Protein AF-A0A959CN72-F1 (afdb_monomer)

Solvent-accessible surface area (backbone atoms only — not comparable to full-atom values): 6484 Å² total; per-residue (Å²): 144,61,68,68,65,51,52,57,53,53,54,65,69,50,53,66,78,72,59,76,82,79,23,41,80,31,40,47,76,48,28,46,76,56,94,77,48,90,88,46,84,69,56,22,24,41,36,43,35,56,87,45,89,77,60,46,80,46,79,33,69,57,96,64,57,41,60,92,41,67,50,58,41,33,39,76,85,30,50,71,47,35,37,30,33,82,84,54,79,45,70,64,72,81,84,70,77,73,67,75,85,73,74,82,119

Foldseek 3Di:
DVVVVVVVVVVVVCVVVPDDDFQQPQKDKAFAQPPPDPPFPFFGIWIFGNLDVVTDIDGGRDPHHADPQKDFTAHRSNHTAWMDNVPDIGGDDPDDPGDPVVPPD

Radius of gyration: 21.03 Å; Cα contacts (8 Å, |Δi|>4): 152; chains: 1; bounding box: 63×26×52 Å

pLDDT: mean 80.4, std 15.25, range [42.59, 95.19]

Mean predicted aligned error: 9.53 Å

Secondary structure (DSSP, 8-state):
--HHHHHHHHHHHHGGGGPPPP-TTSEEEE----TT-TTSTT--EEEEETTSSSPEEEEE--SS---SS-EEEE-TT--EEEEE-SS-EEEPPP-PPPPGGGS--

Nearest PDB structures (foldseek):
  9c3c-assembly1_d  TM=2.866E-01  e=3.573E-01  Oryctolagus cuniculus
  8yt8-assembly1_G  TM=2.971E-01  e=7.408E-01  Mus musculus
  9c3c-assembly1_g  TM=2.711E-01  e=8.365E-01  Oryctolagus cuniculus
  2km7-assembly1_A  TM=4.505E-01  e=6.604E+00  Escherichia coli K-12
  2yh9-assembly1_B  TM=2.671E-01  e=3.384E+00  Escherichia coli K-12

Sequence (105 aa):
MKIEKNIGMLFLLILPLLACGQKHDYVWMFGYNSNVTSNYPGVEGVILNYNETPFSVDYIQTVTNIGVSNATIADTFGNLLFYTNGCQIAKKKPRRSPPELLREK

Structure (mmCIF, N/CA/C/O backbone):
data_AF-A0A959CN72-F1
#
_entry.id   AF-A0A959CN72-F1
#
loop_
_atom_site.group_PDB
_atom_site.id
_atom_site.type_symbol
_atom_site.label_atom_id
_atom_site.label_alt_id
_atom_site.label_comp_id
_atom_site.label_asym_id
_atom_site.label_entity_id
_atom_site.label_seq_id
_atom_site.pdbx_PDB_ins_code
_atom_site.Cartn_x
_atom_site.Cartn_y
_atom_site.Cartn_z
_atom_site.occupancy
_atom_site.B_iso_or_equiv
_atom_site.auth_seq_id
_atom_site.auth_comp_id
_atom_site.auth_asym_id
_atom_site.auth_atom_id
_atom_site.pdbx_PDB_model_num
ATOM 1 N N . MET A 1 1 ? -37.254 5.017 35.738 1.00 55.91 1 MET A N 1
ATOM 2 C CA . MET A 1 1 ? -36.917 5.149 34.301 1.00 55.91 1 MET A CA 1
ATOM 3 C C . MET A 1 1 ? -35.606 5.936 34.102 1.00 55.91 1 MET A C 1
ATOM 5 O O . MET A 1 1 ? -35.615 7.044 33.585 1.00 55.91 1 MET A O 1
ATOM 9 N N . LYS A 1 2 ? -34.468 5.411 34.582 1.00 58.94 2 LYS A N 1
ATOM 10 C CA . LYS A 1 2 ? -33.140 6.076 34.500 1.00 58.94 2 LYS A CA 1
ATOM 11 C C . LYS A 1 2 ? -32.015 5.066 34.218 1.00 58.94 2 LYS A C 1
ATOM 13 O O . LYS A 1 2 ? -31.090 5.373 33.487 1.00 58.94 2 LYS A O 1
ATOM 18 N N . ILE A 1 3 ? -32.175 3.832 34.708 1.00 62.03 3 ILE A N 1
ATOM 19 C CA . ILE A 1 3 ? -31.264 2.698 34.487 1.00 62.03 3 ILE A CA 1
ATOM 20 C C . ILE A 1 3 ? -31.276 2.226 33.022 1.00 62.03 3 ILE A C 1
ATOM 22 O O . ILE A 1 3 ? -30.216 2.035 32.440 1.00 62.03 3 ILE A O 1
ATOM 26 N N . GLU A 1 4 ? -32.443 2.137 32.377 1.00 61.66 4 GLU A N 1
ATOM 27 C CA . GLU A 1 4 ? -32.534 1.676 30.976 1.00 61.66 4 GLU A CA 1
ATOM 28 C C . GLU A 1 4 ? -31.855 2.622 29.979 1.00 61.66 4 GLU A C 1
ATOM 30 O O . GLU A 1 4 ? -31.236 2.189 29.009 1.00 61.66 4 GLU A O 1
ATOM 35 N N . LYS A 1 5 ? -31.880 3.927 30.271 1.00 61.41 5 LYS A N 1
ATOM 36 C CA . LYS A 1 5 ? -31.206 4.952 29.466 1.00 61.41 5 LYS A CA 1
ATOM 37 C C . LYS A 1 5 ? -29.676 4.840 29.554 1.00 61.41 5 LYS A C 1
ATOM 39 O O . LYS A 1 5 ? -28.982 5.156 28.592 1.00 61.41 5 LYS A O 1
ATOM 44 N N . ASN A 1 6 ? -29.161 4.346 30.683 1.00 71.06 6 ASN A N 1
ATOM 45 C CA . ASN A 1 6 ? -27.730 4.135 30.903 1.00 71.06 6 ASN A CA 1
ATOM 46 C C . ASN A 1 6 ? -27.222 2.855 30.215 1.00 71.06 6 ASN A C 1
ATOM 48 O O . ASN A 1 6 ? -26.092 2.836 29.736 1.00 71.06 6 ASN A O 1
ATOM 52 N N . ILE A 1 7 ? -28.059 1.815 30.104 1.00 83.88 7 ILE A N 1
ATOM 53 C CA . ILE A 1 7 ? -27.718 0.572 29.387 1.00 83.88 7 ILE A CA 1
ATOM 54 C C . ILE A 1 7 ? -27.537 0.840 27.887 1.00 83.88 7 ILE A C 1
ATOM 56 O O . ILE A 1 7 ? -26.551 0.398 27.299 1.00 83.88 7 ILE A O 1
ATOM 60 N N . GLY A 1 8 ? -28.434 1.622 27.275 1.00 86.56 8 GLY A N 1
ATOM 61 C CA . GLY A 1 8 ? -28.298 2.005 25.864 1.00 86.56 8 GLY A CA 1
ATOM 62 C C . GLY A 1 8 ? -27.012 2.791 25.575 1.00 86.56 8 GLY A C 1
ATOM 63 O O . GLY A 1 8 ? -26.368 2.576 24.551 1.00 86.56 8 GLY A O 1
ATOM 64 N N . MET A 1 9 ? -26.591 3.651 26.508 1.00 85.31 9 MET A N 1
ATOM 65 C CA . MET A 1 9 ? -25.340 4.409 26.393 1.00 85.31 9 MET A CA 1
ATOM 66 C C . MET A 1 9 ? -24.103 3.499 26.469 1.00 85.31 9 MET A C 1
ATOM 68 O O . MET A 1 9 ? -23.159 3.687 25.708 1.00 85.31 9 MET A O 1
ATOM 72 N N . LEU A 1 10 ? -24.124 2.478 27.333 1.00 87.00 10 LEU A N 1
ATOM 73 C CA . LEU A 1 10 ? -23.047 1.490 27.424 1.00 87.00 10 LEU A CA 1
ATOM 74 C C . LEU A 1 10 ? -22.934 0.642 26.145 1.00 87.00 10 LEU A C 1
ATOM 76 O O . LEU A 1 10 ? -21.828 0.378 25.685 1.00 87.00 10 LEU A O 1
ATOM 80 N N . PHE A 1 11 ? -24.061 0.271 25.531 1.00 87.62 11 PHE A N 1
ATOM 81 C CA . PHE A 1 11 ? -24.075 -0.465 24.262 1.00 87.62 11 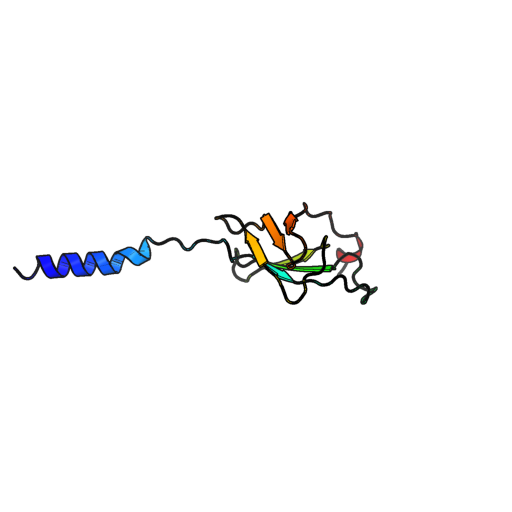PHE A CA 1
ATOM 82 C C . PHE A 1 11 ? -23.420 0.332 23.119 1.00 87.62 11 PHE A C 1
ATOM 84 O O . PHE A 1 11 ? -22.605 -0.204 22.369 1.00 87.62 11 PHE A O 1
ATOM 91 N N . LEU A 1 12 ? -23.701 1.638 23.044 1.00 89.50 12 LEU A N 1
ATOM 92 C CA . LEU A 1 12 ? -23.072 2.571 22.098 1.00 89.50 12 LEU A CA 1
ATOM 93 C C . LEU A 1 12 ? -21.544 2.656 22.246 1.00 89.50 12 LEU A C 1
ATOM 95 O O . LEU A 1 12 ? -20.850 2.820 21.247 1.00 89.50 12 LEU A O 1
ATOM 99 N N . LEU A 1 13 ? -21.014 2.504 23.462 1.00 90.62 13 LEU A N 1
ATOM 100 C CA . LEU A 1 13 ? -19.570 2.542 23.725 1.00 90.62 13 LEU A CA 1
ATOM 101 C C . LEU A 1 13 ? -18.839 1.245 23.342 1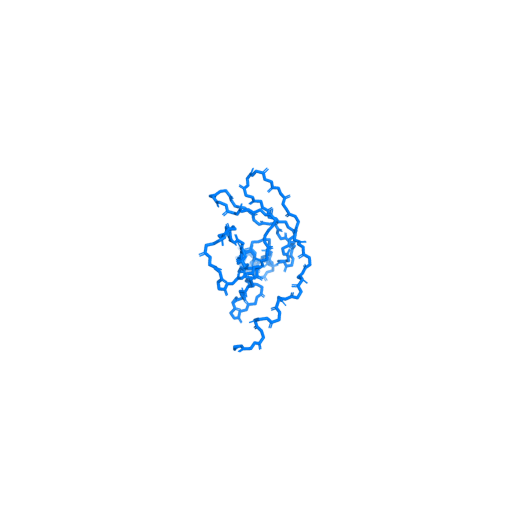.00 90.62 13 LEU A C 1
ATOM 103 O O . LEU A 1 13 ? -17.628 1.273 23.140 1.00 90.62 13 LEU A O 1
ATOM 107 N N . ILE A 1 14 ? -19.550 0.118 23.230 1.00 92.19 14 ILE A N 1
ATOM 108 C CA . ILE A 1 14 ? -18.961 -1.195 22.910 1.00 92.19 14 ILE A CA 1
ATOM 109 C C . ILE A 1 14 ? -18.911 -1.439 21.391 1.00 92.19 14 ILE A C 1
ATOM 111 O O . ILE A 1 14 ? -18.035 -2.155 20.912 1.00 92.19 14 ILE A O 1
ATOM 115 N N . LEU A 1 15 ? -19.795 -0.803 20.616 1.00 89.06 15 LEU A N 1
ATOM 116 C CA . LEU A 1 15 ? -19.863 -0.905 19.149 1.00 89.06 15 LEU A CA 1
ATOM 117 C C . LEU A 1 15 ? -18.513 -0.741 18.409 1.00 89.06 15 LEU A C 1
ATOM 119 O O . LEU A 1 15 ? -18.243 -1.550 17.520 1.00 89.06 15 LEU A O 1
ATOM 123 N N . PRO A 1 16 ? -17.630 0.219 18.755 1.00 88.25 16 PRO A N 1
ATOM 124 C CA . PRO A 1 16 ? -16.342 0.383 18.076 1.00 88.25 16 PRO A CA 1
ATOM 125 C C . PRO A 1 16 ? -15.386 -0.799 18.272 1.00 88.25 16 PRO A C 1
ATOM 127 O O . PRO A 1 16 ? -14.544 -1.044 17.417 1.00 88.25 16 PRO A O 1
ATOM 130 N N . LEU A 1 17 ? -15.519 -1.551 19.371 1.00 86.50 17 LEU A N 1
ATOM 131 C CA . LEU A 1 17 ? -14.663 -2.709 19.662 1.00 86.50 17 LEU A CA 1
ATOM 132 C C . LEU A 1 17 ? -14.953 -3.896 18.734 1.00 86.50 17 LEU A C 1
ATOM 134 O O . LEU A 1 17 ? -14.119 -4.785 18.593 1.00 86.50 17 LEU A O 1
ATOM 138 N N . LEU A 1 18 ? -16.131 -3.907 18.105 1.00 86.31 18 LEU A N 1
ATOM 139 C CA . LEU A 1 18 ? -16.541 -4.914 17.126 1.00 86.31 18 LEU A CA 1
ATOM 140 C C . LEU A 1 18 ? -16.207 -4.499 15.687 1.00 86.31 18 LEU A C 1
ATOM 142 O O . LEU A 1 18 ? -16.387 -5.292 14.763 1.00 86.31 18 LEU A O 1
ATOM 146 N N . ALA A 1 19 ? -15.737 -3.268 15.474 1.00 83.94 19 ALA A N 1
ATOM 147 C CA . ALA A 1 19 ? -15.351 -2.804 14.155 1.00 83.94 19 ALA A CA 1
ATOM 148 C C . ALA A 1 19 ? -13.969 -3.364 13.786 1.00 83.94 19 ALA A C 1
ATOM 150 O O . ALA A 1 19 ? -12.958 -3.027 14.399 1.00 83.94 19 ALA A O 1
ATOM 151 N N . CYS A 1 20 ? -13.908 -4.191 12.743 1.00 80.50 20 CYS A N 1
ATOM 152 C CA . CYS A 1 20 ? -12.647 -4.521 12.088 1.00 80.50 20 CYS A CA 1
ATOM 153 C C . CYS A 1 20 ? -12.363 -3.492 10.990 1.00 80.50 20 CYS A C 1
ATOM 155 O O . CYS A 1 20 ? -13.170 -3.306 10.080 1.00 80.50 20 CYS A O 1
ATOM 157 N N . GLY A 1 21 ? -11.206 -2.831 11.065 1.00 81.12 21 GLY A N 1
ATOM 158 C CA . GLY A 1 21 ? -10.734 -1.957 9.994 1.00 81.12 21 GLY A CA 1
ATOM 159 C C . GLY A 1 21 ? -10.427 -2.752 8.723 1.00 81.12 21 GLY A C 1
ATOM 160 O O . GLY A 1 21 ? -9.848 -3.838 8.784 1.00 81.12 21 GLY A O 1
ATOM 161 N N . GLN A 1 22 ? -10.808 -2.212 7.566 1.00 87.94 22 GLN A N 1
ATOM 162 C CA . GLN A 1 22 ? -10.481 -2.809 6.274 1.00 87.94 22 GLN A CA 1
ATOM 163 C C . GLN A 1 22 ? -8.996 -2.617 5.933 1.00 87.94 22 GLN A C 1
ATOM 165 O O . GLN A 1 22 ? -8.433 -1.560 6.214 1.00 87.94 22 GLN A O 1
ATOM 170 N N . LYS A 1 23 ? -8.368 -3.608 5.287 1.00 94.06 23 LYS A N 1
ATOM 171 C CA . LYS A 1 23 ? -6.930 -3.564 4.971 1.00 94.06 23 LYS A CA 1
ATOM 172 C C . LYS A 1 23 ? -6.571 -3.107 3.549 1.00 94.06 23 LYS A C 1
ATOM 174 O O . LYS A 1 23 ? -5.427 -3.245 3.132 1.00 94.06 23 LYS A O 1
ATOM 179 N N . HIS A 1 24 ? -7.516 -2.530 2.810 1.00 94.31 24 HIS A N 1
ATOM 180 C CA . HIS A 1 24 ? -7.314 -2.136 1.408 1.00 94.31 24 HIS A CA 1
ATOM 181 C C . HIS A 1 24 ? -6.158 -1.132 1.198 1.00 94.31 24 HIS A C 1
ATOM 183 O O . HIS A 1 24 ? -5.527 -1.158 0.145 1.00 94.31 24 HIS A O 1
ATOM 189 N N . ASP A 1 25 ? -5.821 -0.337 2.222 1.00 91.50 25 ASP A N 1
ATOM 190 C CA . ASP A 1 25 ? -4.758 0.681 2.174 1.00 91.50 25 ASP A CA 1
ATOM 191 C C . ASP A 1 25 ? -3.461 0.256 2.891 1.00 91.50 25 ASP A C 1
ATOM 193 O O . ASP A 1 25 ? -2.588 1.082 3.155 1.00 91.50 25 ASP A O 1
ATOM 197 N N . TYR A 1 26 ? -3.300 -1.031 3.223 1.00 95.19 26 TYR A N 1
ATOM 198 C CA . TYR A 1 26 ? -2.125 -1.536 3.957 1.00 95.19 26 TYR A CA 1
ATOM 199 C C . TYR A 1 26 ? -0.866 -1.692 3.099 1.00 95.19 26 TYR A C 1
ATOM 201 O O . TYR A 1 26 ? 0.192 -2.043 3.623 1.00 95.19 26 TYR A O 1
ATOM 209 N N . VAL A 1 27 ? -0.955 -1.468 1.787 1.00 94.81 27 VAL A N 1
ATOM 210 C CA . VAL A 1 27 ? 0.183 -1.631 0.880 1.00 94.81 27 VAL A CA 1
ATOM 211 C C . VAL A 1 27 ? 0.349 -0.407 0.010 1.00 94.81 27 VAL A C 1
ATOM 213 O O . VAL A 1 27 ? -0.555 -0.037 -0.736 1.00 94.81 27 VAL A O 1
ATOM 216 N N . TRP A 1 28 ? 1.512 0.221 0.114 1.00 93.06 28 TRP A N 1
ATOM 217 C CA . TRP A 1 28 ? 1.840 1.445 -0.602 1.00 93.06 28 TRP A CA 1
ATOM 218 C C . TRP A 1 28 ? 2.981 1.150 -1.558 1.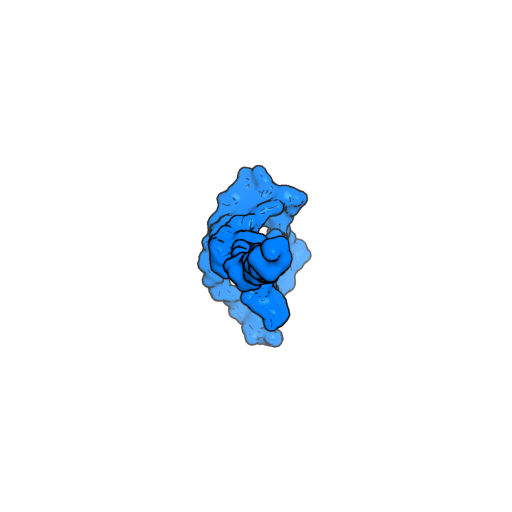00 93.06 28 TRP A C 1
ATOM 220 O O . TRP A 1 28 ? 3.970 0.529 -1.178 1.00 93.06 28 TRP A O 1
ATOM 230 N N . MET A 1 29 ? 2.836 1.567 -2.810 1.00 89.75 29 MET A N 1
ATOM 231 C CA . MET A 1 29 ? 3.814 1.288 -3.851 1.00 89.75 29 MET A CA 1
ATOM 232 C C . MET A 1 29 ? 4.371 2.587 -4.400 1.00 89.75 29 MET A C 1
ATOM 234 O O . MET A 1 29 ? 3.625 3.503 -4.728 1.00 89.75 29 MET A O 1
ATOM 238 N N . PHE A 1 30 ? 5.684 2.633 -4.552 1.00 87.69 30 PHE A N 1
ATOM 239 C CA . PHE A 1 30 ? 6.409 3.720 -5.189 1.00 87.69 30 PHE A CA 1
ATOM 240 C C . PHE A 1 30 ? 7.398 3.127 -6.174 1.00 87.69 30 PHE A C 1
ATOM 242 O O . PHE A 1 30 ? 7.765 1.958 -6.069 1.00 87.69 30 PHE A O 1
ATOM 249 N N . GLY A 1 31 ? 7.860 3.920 -7.126 1.00 83.50 31 GLY A N 1
ATOM 250 C CA . GLY A 1 31 ? 8.893 3.447 -8.030 1.00 83.50 31 GLY A CA 1
ATOM 251 C C . GLY A 1 31 ? 8.829 4.115 -9.374 1.00 83.50 31 GLY A C 1
ATOM 252 O O . GLY A 1 31 ? 7.780 4.196 -9.997 1.00 83.50 31 GLY A O 1
ATOM 253 N N . TYR A 1 32 ? 9.977 4.547 -9.843 1.00 77.06 32 TYR A N 1
ATOM 254 C CA . TYR A 1 32 ? 10.173 4.972 -11.208 1.00 77.06 32 TYR A CA 1
ATOM 255 C C . TYR A 1 32 ? 11.254 4.052 -11.757 1.00 77.06 32 TYR A C 1
ATOM 257 O O . TYR A 1 32 ? 12.206 3.775 -11.027 1.00 77.06 32 TYR A O 1
ATOM 265 N N . ASN A 1 33 ? 11.130 3.578 -13.001 1.00 67.69 33 ASN A N 1
ATOM 266 C CA . ASN A 1 33 ? 12.224 2.905 -13.693 1.00 67.69 33 ASN A CA 1
ATOM 267 C C . ASN A 1 33 ? 13.345 3.922 -13.893 1.00 67.69 33 ASN A C 1
ATOM 269 O O . ASN A 1 33 ? 13.483 4.597 -14.916 1.00 67.69 33 ASN A O 1
ATOM 273 N N . SER A 1 34 ? 14.110 4.090 -12.830 1.00 55.31 34 SER A N 1
ATOM 274 C CA . SER A 1 34 ? 15.330 4.825 -12.828 1.00 55.31 34 SER A CA 1
ATOM 275 C C . SER A 1 34 ? 16.354 3.843 -13.359 1.00 55.31 34 SER A C 1
ATOM 277 O O . SER A 1 34 ? 16.994 3.121 -12.598 1.00 55.31 34 SER A O 1
ATOM 279 N N . ASN A 1 35 ? 16.575 3.876 -14.668 1.00 55.53 35 ASN A N 1
ATOM 280 C CA . ASN A 1 35 ? 17.764 3.324 -15.326 1.00 55.53 35 ASN A CA 1
ATOM 281 C C . ASN A 1 35 ? 19.075 4.000 -14.819 1.00 55.53 35 ASN A C 1
ATOM 283 O O . ASN A 1 35 ? 20.078 4.063 -15.519 1.00 55.53 35 ASN A O 1
ATOM 287 N N . VAL A 1 36 ? 19.029 4.610 -13.629 1.00 50.56 36 VAL A N 1
ATOM 288 C CA . VAL A 1 36 ? 19.877 5.681 -13.101 1.00 50.56 36 VAL A CA 1
ATOM 289 C C . VAL A 1 36 ? 20.854 5.136 -12.056 1.00 50.56 36 VAL A C 1
ATOM 291 O O . VAL A 1 36 ? 21.841 5.789 -11.742 1.00 50.56 36 VAL A O 1
ATOM 294 N N . THR A 1 37 ? 20.658 3.913 -11.560 1.00 50.09 37 THR A N 1
ATOM 295 C CA . THR A 1 37 ? 21.594 3.272 -10.632 1.00 50.09 37 THR A CA 1
ATOM 296 C C . THR A 1 37 ? 21.934 1.871 -11.115 1.00 50.09 37 THR A C 1
ATOM 298 O O . THR A 1 37 ? 21.298 0.884 -10.754 1.00 50.09 37 THR A O 1
ATOM 301 N N . SER A 1 38 ? 23.024 1.779 -11.879 1.00 55.72 38 SER A N 1
ATOM 302 C CA . SER A 1 38 ? 23.706 0.539 -12.287 1.00 55.72 38 SER A CA 1
ATOM 303 C C . SER A 1 38 ? 24.013 -0.433 -11.135 1.00 55.72 38 SER A C 1
ATOM 305 O O . SER A 1 38 ? 24.371 -1.580 -11.375 1.00 55.72 38 SER A O 1
ATOM 307 N N . ASN A 1 39 ? 23.873 0.014 -9.886 1.00 60.75 39 ASN A N 1
ATOM 308 C CA . ASN A 1 39 ? 24.169 -0.753 -8.682 1.00 60.75 39 ASN A CA 1
ATOM 309 C C . ASN A 1 39 ? 23.014 -1.666 -8.226 1.00 60.75 39 ASN A C 1
ATOM 311 O O . ASN A 1 39 ? 23.255 -2.536 -7.394 1.00 60.75 39 ASN A O 1
ATOM 315 N N . TYR A 1 40 ? 21.788 -1.492 -8.746 1.00 62.19 40 TYR A N 1
ATOM 316 C CA . TYR A 1 40 ? 20.617 -2.295 -8.350 1.00 62.19 40 TYR A CA 1
ATOM 317 C C . TYR A 1 40 ? 19.736 -2.691 -9.550 1.00 62.19 40 TYR A C 1
ATOM 319 O O . TYR A 1 40 ? 18.569 -2.296 -9.631 1.00 62.19 40 TYR A O 1
ATOM 327 N N . PRO A 1 41 ? 20.275 -3.470 -10.507 1.00 65.69 41 PRO A N 1
ATOM 328 C CA . PRO A 1 41 ? 19.506 -3.935 -11.655 1.00 65.69 41 PRO A CA 1
ATOM 329 C C . PRO A 1 41 ? 18.282 -4.742 -11.199 1.00 65.69 41 PRO A C 1
ATOM 331 O O . PRO A 1 41 ? 18.392 -5.704 -10.439 1.00 65.69 41 PRO A O 1
ATOM 334 N N . GLY A 1 42 ? 17.101 -4.348 -11.678 1.00 67.94 42 GLY A N 1
ATOM 335 C CA . GLY A 1 42 ? 15.832 -4.982 -11.323 1.00 67.94 42 GLY A CA 1
ATOM 336 C C . GLY A 1 42 ? 15.174 -4.473 -10.038 1.00 67.94 42 GLY A C 1
ATOM 337 O O . GLY A 1 42 ? 14.207 -5.080 -9.583 1.00 67.94 42 GLY A O 1
ATOM 338 N N . VAL A 1 43 ? 15.645 -3.362 -9.473 1.00 72.44 43 VAL A N 1
ATOM 339 C CA . VAL A 1 43 ? 14.929 -2.626 -8.425 1.00 72.44 43 VAL A CA 1
ATOM 340 C C . VAL A 1 43 ? 14.366 -1.343 -9.031 1.00 72.44 43 VAL A C 1
ATOM 342 O O . VAL A 1 43 ? 15.069 -0.351 -9.180 1.00 72.44 43 VAL A O 1
ATOM 345 N N . GLU A 1 44 ? 13.091 -1.379 -9.408 1.00 80.69 44 GLU A N 1
ATOM 346 C CA . GLU A 1 44 ? 12.396 -0.266 -10.080 1.00 80.69 44 GLU A CA 1
ATOM 347 C C . GLU A 1 44 ? 11.285 0.325 -9.204 1.00 80.69 44 GLU A C 1
ATOM 349 O O . GLU A 1 44 ? 10.728 1.381 -9.506 1.00 80.69 44 GLU A O 1
ATOM 354 N N . GLY A 1 45 ? 10.944 -0.358 -8.111 1.00 82.75 45 GLY A N 1
ATOM 355 C CA . GLY A 1 45 ? 9.965 0.099 -7.147 1.00 82.75 45 GLY A CA 1
ATOM 356 C C . GLY A 1 45 ? 10.144 -0.501 -5.765 1.00 82.75 45 GLY A C 1
ATOM 357 O O . GLY A 1 45 ? 10.857 -1.485 -5.560 1.00 82.75 45 GLY A O 1
ATOM 358 N N . VAL A 1 46 ? 9.464 0.136 -4.824 1.00 87.50 46 VAL A N 1
ATOM 359 C CA . VAL A 1 46 ? 9.384 -0.206 -3.411 1.00 87.50 46 VAL A CA 1
ATOM 360 C C . VAL A 1 46 ? 7.923 -0.427 -3.057 1.00 87.50 46 VAL A C 1
ATOM 362 O O . VAL A 1 46 ? 7.057 0.373 -3.413 1.00 87.50 46 VAL A O 1
ATOM 365 N N . ILE A 1 47 ? 7.664 -1.503 -2.327 1.00 91.00 47 ILE A N 1
ATOM 366 C CA . ILE A 1 47 ? 6.410 -1.754 -1.637 1.00 91.00 47 ILE A CA 1
ATOM 367 C C . ILE A 1 47 ? 6.651 -1.570 -0.140 1.00 91.00 47 ILE A C 1
ATOM 369 O O . ILE A 1 47 ? 7.521 -2.222 0.431 1.00 91.00 47 ILE A O 1
ATOM 373 N N . LEU A 1 48 ? 5.854 -0.712 0.489 1.00 93.75 48 LEU A N 1
ATOM 374 C CA . LEU A 1 48 ? 5.713 -0.635 1.939 1.00 93.75 48 LEU A CA 1
ATOM 375 C C . LEU A 1 48 ? 4.484 -1.452 2.332 1.00 93.75 48 LEU A C 1
ATOM 377 O O . LEU A 1 48 ? 3.392 -1.206 1.814 1.00 93.75 48 LEU A O 1
ATOM 381 N N . ASN A 1 49 ? 4.657 -2.427 3.217 1.00 94.69 49 ASN A N 1
ATOM 382 C CA . ASN A 1 49 ? 3.596 -3.331 3.642 1.00 94.69 49 ASN A CA 1
ATOM 383 C C . ASN A 1 49 ? 3.369 -3.220 5.153 1.00 94.69 49 ASN A C 1
ATOM 385 O O . ASN A 1 49 ? 4.187 -3.649 5.964 1.00 94.69 49 ASN A O 1
ATOM 389 N N . TYR A 1 50 ? 2.216 -2.668 5.517 1.00 95.12 50 TYR A N 1
ATOM 390 C CA . TYR A 1 50 ? 1.805 -2.402 6.894 1.00 95.12 50 TYR A CA 1
ATOM 391 C C . TYR A 1 50 ? 1.075 -3.585 7.547 1.00 95.12 50 TYR A C 1
ATOM 393 O O . TYR A 1 50 ? 0.495 -3.431 8.620 1.00 95.12 50 TYR A O 1
ATOM 401 N N . ASN A 1 51 ? 1.034 -4.764 6.909 1.00 93.88 51 ASN A N 1
ATOM 402 C CA . ASN A 1 51 ? 0.383 -5.945 7.497 1.00 93.88 51 ASN A CA 1
ATOM 403 C C . ASN A 1 51 ? 1.100 -6.485 8.736 1.00 93.88 51 ASN A C 1
ATOM 405 O O . ASN A 1 51 ? 0.501 -7.249 9.492 1.00 93.88 51 ASN A O 1
ATOM 409 N N . GLU A 1 52 ? 2.350 -6.082 8.932 1.00 91.94 52 GLU A N 1
ATOM 410 C CA . GLU A 1 52 ? 3.211 -6.477 10.036 1.00 91.94 52 GLU A CA 1
ATOM 411 C C . GLU A 1 52 ? 3.709 -5.225 10.770 1.00 91.94 52 GLU A C 1
ATOM 413 O O . GLU A 1 52 ? 3.726 -4.123 10.212 1.00 91.94 52 GLU A O 1
ATOM 418 N N . THR A 1 53 ? 4.110 -5.400 12.029 1.00 92.19 53 THR A N 1
ATOM 419 C CA . THR A 1 53 ? 4.702 -4.342 12.855 1.00 92.19 53 THR A CA 1
ATOM 420 C C . THR A 1 53 ? 6.070 -4.820 13.354 1.00 92.19 53 THR A C 1
ATOM 422 O O . THR A 1 53 ? 6.108 -5.804 14.096 1.00 92.19 53 THR A O 1
ATOM 425 N N . PRO A 1 54 ? 7.185 -4.144 13.017 1.00 93.62 54 PRO A N 1
ATOM 426 C CA . PRO A 1 54 ? 7.278 -2.989 12.117 1.00 93.62 54 PRO A CA 1
ATOM 427 C C . PRO A 1 54 ? 6.873 -3.344 10.677 1.00 93.62 54 PRO A C 1
ATOM 429 O O . PRO A 1 54 ? 6.905 -4.510 10.294 1.00 93.62 54 PRO A O 1
ATOM 432 N N . PHE A 1 55 ? 6.485 -2.335 9.890 1.00 95.00 55 PHE A N 1
ATOM 433 C CA . PHE A 1 55 ? 6.115 -2.547 8.489 1.00 95.00 55 PHE A CA 1
ATOM 434 C C . PHE A 1 55 ? 7.301 -3.109 7.695 1.00 95.00 55 PHE A C 1
ATOM 436 O O . PHE A 1 55 ? 8.460 -2.792 7.980 1.00 95.00 55 PHE A O 1
ATOM 443 N N . SER A 1 56 ? 7.014 -3.921 6.681 1.00 94.75 56 SER A N 1
ATOM 444 C CA . SER A 1 56 ? 8.037 -4.502 5.813 1.00 94.75 56 SER A CA 1
ATOM 445 C C . SER A 1 56 ? 8.235 -3.683 4.536 1.00 94.75 56 SER A C 1
ATOM 447 O O . SER A 1 56 ? 7.345 -2.956 4.083 1.00 94.75 56 SER A O 1
ATOM 449 N N . VAL A 1 57 ? 9.441 -3.778 3.970 1.00 91.19 57 VAL A N 1
ATOM 450 C CA . VAL A 1 57 ? 9.843 -3.093 2.737 1.00 91.19 57 VAL A CA 1
ATOM 451 C C . VAL A 1 57 ? 10.302 -4.134 1.726 1.00 91.19 57 VAL A C 1
ATOM 453 O O . VAL A 1 57 ? 11.252 -4.872 1.977 1.00 91.19 57 VAL A O 1
ATOM 456 N N . ASP A 1 58 ? 9.647 -4.171 0.571 1.00 87.31 58 ASP A N 1
ATOM 457 C CA . ASP A 1 58 ? 9.986 -5.065 -0.533 1.00 87.31 58 ASP A CA 1
ATOM 458 C C . ASP A 1 58 ? 10.432 -4.272 -1.763 1.00 87.31 58 ASP A C 1
ATOM 460 O O . ASP A 1 58 ? 9.797 -3.298 -2.162 1.00 87.31 58 ASP A O 1
ATO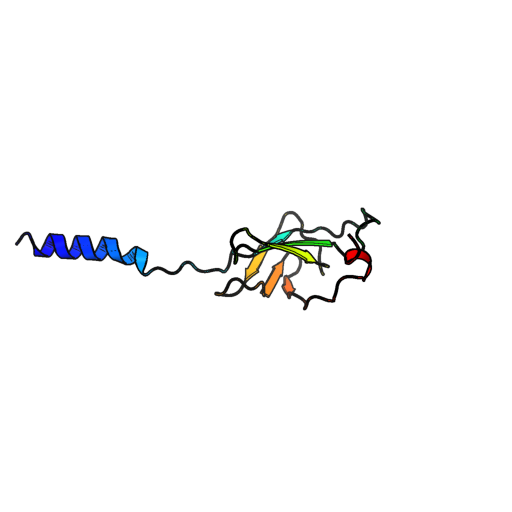M 464 N N . TYR A 1 59 ? 11.492 -4.741 -2.418 1.00 84.31 59 TYR A N 1
ATOM 465 C CA . TYR A 1 59 ? 11.961 -4.210 -3.697 1.00 84.31 59 TYR A CA 1
ATOM 466 C C . TYR A 1 59 ? 11.433 -5.053 -4.855 1.00 84.31 59 TYR A C 1
ATOM 468 O O . TYR A 1 59 ? 11.502 -6.288 -4.817 1.00 84.31 59 TYR A O 1
ATOM 476 N N . ILE A 1 60 ? 10.914 -4.391 -5.889 1.00 80.81 60 ILE A N 1
ATOM 477 C CA . ILE A 1 60 ? 10.271 -5.048 -7.029 1.00 80.81 60 ILE A CA 1
ATOM 478 C C . ILE A 1 60 ? 10.703 -4.452 -8.370 1.00 80.81 60 ILE A C 1
ATOM 480 O O . ILE A 1 60 ? 11.061 -3.279 -8.471 1.00 80.81 60 ILE A O 1
ATOM 484 N N . GLN A 1 61 ? 10.591 -5.270 -9.416 1.00 80.56 61 GLN A N 1
ATOM 485 C CA . GLN A 1 61 ? 10.493 -4.787 -10.792 1.00 80.56 61 GLN A CA 1
ATOM 486 C C . GLN A 1 61 ? 9.063 -4.329 -11.055 1.00 80.56 61 GLN A C 1
ATOM 488 O O . GLN A 1 61 ? 8.102 -5.031 -10.706 1.00 80.56 61 GLN A O 1
ATOM 493 N N . THR A 1 62 ? 8.915 -3.167 -11.673 1.00 77.94 62 THR A N 1
ATOM 494 C CA . THR A 1 62 ? 7.613 -2.581 -11.975 1.00 77.94 62 THR A CA 1
ATOM 495 C C . THR A 1 62 ? 7.338 -2.723 -13.464 1.00 77.94 62 THR A C 1
ATOM 497 O O . THR A 1 62 ? 8.226 -2.715 -14.306 1.00 77.94 62 THR A O 1
ATOM 500 N N . VAL A 1 63 ? 6.072 -2.922 -13.823 1.00 81.38 63 VAL A N 1
ATOM 501 C CA . VAL A 1 63 ? 5.683 -2.984 -15.244 1.00 81.38 63 VAL A CA 1
ATOM 502 C C . VAL A 1 63 ? 5.486 -1.571 -15.802 1.00 81.38 63 VAL A C 1
ATOM 504 O O . VAL A 1 63 ? 5.508 -1.364 -17.010 1.00 81.38 63 VAL A O 1
ATOM 507 N N . THR A 1 64 ? 5.291 -0.595 -14.914 1.00 83.56 64 THR A N 1
ATOM 508 C CA . THR A 1 64 ? 5.098 0.810 -15.247 1.00 83.56 64 THR A CA 1
ATOM 509 C C . THR A 1 64 ? 5.713 1.704 -14.182 1.00 83.56 64 THR A C 1
ATOM 511 O O . THR A 1 64 ? 5.717 1.365 -12.999 1.00 83.56 64 THR A O 1
ATOM 514 N N . ASN A 1 65 ? 6.150 2.887 -14.607 1.00 85.94 65 ASN A N 1
ATOM 515 C CA . ASN A 1 65 ? 6.613 3.941 -13.716 1.00 85.94 65 ASN A CA 1
ATOM 516 C C . ASN A 1 65 ? 5.445 4.516 -12.921 1.00 85.94 65 ASN A C 1
ATOM 518 O O . ASN A 1 65 ? 4.418 4.870 -13.501 1.00 85.94 65 ASN A O 1
ATOM 522 N N . ILE A 1 66 ? 5.626 4.661 -11.617 1.00 87.44 66 ILE A N 1
ATOM 523 C CA . ILE A 1 66 ? 4.721 5.347 -10.703 1.00 87.44 66 ILE A CA 1
ATOM 524 C C . ILE A 1 66 ? 5.174 6.803 -10.613 1.00 87.44 66 ILE A C 1
ATOM 526 O O . ILE A 1 66 ? 6.261 7.105 -10.124 1.00 87.44 66 ILE A O 1
ATOM 530 N N . GLY A 1 67 ? 4.358 7.694 -11.173 1.00 80.81 67 GLY A N 1
ATOM 531 C CA . GLY A 1 67 ? 4.577 9.137 -11.148 1.00 80.81 67 GLY A CA 1
ATOM 532 C C . GLY A 1 67 ? 3.719 9.815 -10.081 1.00 80.81 67 GLY A C 1
ATOM 533 O O . GLY A 1 67 ? 3.476 9.261 -9.015 1.00 80.81 67 GLY A O 1
ATOM 534 N N . VAL A 1 68 ? 3.232 11.019 -10.390 1.00 84.62 68 VAL A N 1
ATOM 535 C CA . VAL A 1 68 ? 2.386 11.814 -9.478 1.00 84.62 68 VAL A CA 1
ATOM 536 C C . VAL A 1 68 ? 1.030 11.151 -9.226 1.00 84.62 68 VAL A C 1
ATOM 538 O O . VAL A 1 68 ? 0.536 11.145 -8.105 1.00 84.62 68 VAL A O 1
ATOM 541 N N . SER A 1 69 ? 0.422 10.587 -10.270 1.00 89.06 69 SER A N 1
ATOM 542 C CA . SER A 1 69 ? -0.788 9.779 -10.125 1.00 89.06 69 SER A CA 1
ATOM 543 C C . SER A 1 69 ? -0.382 8.380 -9.681 1.00 89.06 69 SER A C 1
ATOM 545 O O . SER A 1 69 ? 0.375 7.714 -10.382 1.00 89.06 69 SER A O 1
ATOM 547 N N . ASN A 1 70 ? -0.858 7.957 -8.514 1.00 91.75 70 ASN A N 1
ATOM 548 C CA . ASN A 1 70 ? -0.535 6.671 -7.913 1.00 91.75 70 ASN A CA 1
ATOM 549 C C . ASN A 1 70 ? -1.732 6.168 -7.108 1.00 91.75 70 ASN A C 1
ATOM 551 O O . ASN A 1 70 ? -2.246 6.890 -6.255 1.00 91.75 70 ASN A O 1
ATOM 555 N N . ALA A 1 71 ? -2.148 4.934 -7.363 1.00 93.19 71 ALA A N 1
ATOM 556 C CA . ALA A 1 71 ? -3.039 4.222 -6.463 1.00 93.19 71 ALA A CA 1
ATOM 557 C C . ALA A 1 71 ? -2.676 2.737 -6.419 1.00 93.19 71 ALA A C 1
ATOM 559 O O . ALA A 1 71 ? -2.389 2.118 -7.449 1.00 93.19 71 ALA A O 1
ATOM 560 N N . THR A 1 72 ? -2.728 2.164 -5.221 1.00 93.31 72 THR A N 1
ATOM 561 C CA . THR A 1 72 ? -2.637 0.727 -4.968 1.00 93.31 72 THR A CA 1
ATOM 562 C C . THR A 1 72 ? -4.021 0.176 -4.657 1.00 93.31 72 THR A C 1
ATOM 564 O O . THR A 1 72 ? -4.874 0.854 -4.095 1.00 93.31 72 THR A O 1
ATOM 567 N N . ILE A 1 73 ? -4.263 -1.065 -5.070 1.00 94.31 73 ILE A N 1
ATOM 568 C CA . ILE A 1 73 ? -5.525 -1.769 -4.850 1.00 94.31 73 ILE A CA 1
ATOM 569 C C . ILE A 1 73 ? -5.164 -3.101 -4.201 1.00 94.31 73 ILE A C 1
ATOM 571 O O . ILE A 1 73 ? -4.589 -3.976 -4.859 1.00 94.31 73 ILE A O 1
ATOM 575 N N . ALA A 1 74 ? -5.463 -3.245 -2.912 1.00 95.12 74 ALA A N 1
ATOM 576 C CA . ALA A 1 74 ? -5.280 -4.486 -2.164 1.00 95.12 74 ALA A CA 1
ATOM 577 C C . ALA A 1 74 ? -6.618 -5.197 -1.911 1.00 95.12 74 ALA A C 1
ATOM 579 O O . ALA A 1 74 ? -7.681 -4.627 -2.139 1.00 95.12 74 ALA A O 1
ATOM 580 N N . ASP A 1 75 ? -6.569 -6.452 -1.472 1.00 94.25 75 ASP A N 1
ATOM 581 C CA . ASP A 1 75 ? -7.746 -7.171 -0.979 1.00 94.25 75 ASP A CA 1
ATOM 582 C C . ASP A 1 75 ? -8.073 -6.822 0.490 1.00 94.25 75 ASP A C 1
ATOM 584 O O . ASP A 1 75 ? -7.376 -6.047 1.151 1.00 94.25 75 ASP A O 1
ATOM 588 N N . THR A 1 76 ? -9.127 -7.440 1.031 1.00 94.31 76 THR A N 1
ATOM 589 C CA . THR A 1 76 ? -9.563 -7.258 2.426 1.00 94.31 76 THR A CA 1
ATOM 590 C C . THR A 1 76 ? -8.537 -7.713 3.464 1.00 94.31 76 THR A C 1
ATOM 592 O O . THR A 1 76 ? -8.642 -7.325 4.627 1.00 94.31 76 THR A O 1
ATOM 595 N N . PHE A 1 77 ? -7.559 -8.531 3.070 1.00 93.94 77 PHE A N 1
ATOM 596 C CA . PHE A 1 77 ? -6.466 -8.999 3.922 1.00 93.94 77 PHE A CA 1
ATOM 597 C C . PHE A 1 77 ? -5.207 -8.138 3.782 1.00 93.94 77 PHE A C 1
ATOM 599 O O . PHE A 1 77 ? -4.239 -8.377 4.499 1.00 93.94 77 PHE A O 1
ATOM 606 N N . GLY A 1 78 ? -5.222 -7.126 2.910 1.00 93.88 78 GLY A N 1
ATOM 607 C CA . GLY A 1 78 ? -4.087 -6.251 2.654 1.00 93.88 78 GLY A CA 1
ATOM 608 C C . GLY A 1 78 ? -3.076 -6.843 1.677 1.00 93.88 78 GLY A C 1
ATOM 609 O O . GLY A 1 78 ? -1.924 -6.420 1.680 1.00 93.88 78 GLY A O 1
ATOM 610 N N . ASN A 1 79 ? -3.452 -7.809 0.835 1.00 93.44 79 ASN A N 1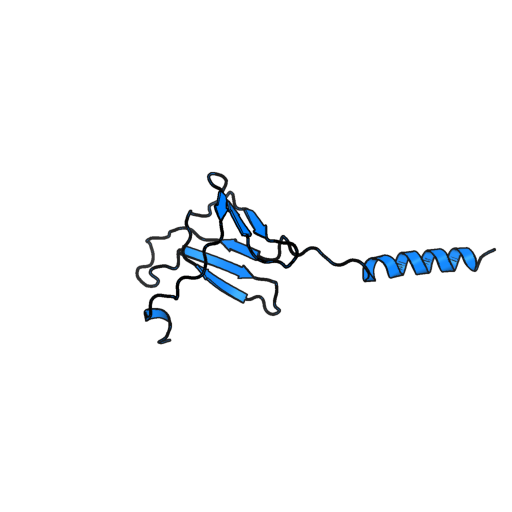
ATOM 611 C CA . ASN A 1 79 ? -2.581 -8.285 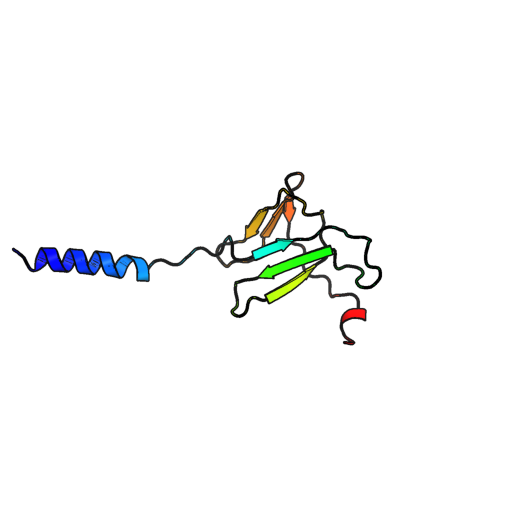-0.237 1.00 93.44 79 ASN A CA 1
ATOM 612 C C . ASN A 1 79 ? -2.739 -7.401 -1.474 1.00 93.44 79 ASN A C 1
ATOM 614 O O . ASN A 1 79 ? -3.833 -7.285 -2.021 1.00 93.44 79 ASN A O 1
ATOM 618 N N . LEU A 1 80 ? -1.640 -6.828 -1.969 1.00 92.94 80 LEU A N 1
ATOM 619 C CA . LEU A 1 80 ? -1.648 -6.049 -3.210 1.00 92.94 80 LEU A CA 1
ATOM 620 C C . LEU A 1 80 ? -2.137 -6.894 -4.401 1.00 92.94 80 LEU A C 1
ATOM 622 O O . LEU A 1 80 ? -1.540 -7.926 -4.720 1.00 92.94 80 LEU A O 1
ATOM 626 N N . LEU A 1 81 ? -3.175 -6.416 -5.087 1.00 93.44 81 LEU A N 1
ATOM 627 C CA . LEU A 1 81 ? -3.744 -7.028 -6.289 1.00 93.44 81 LEU A CA 1
ATOM 628 C C . LEU A 1 81 ? -3.311 -6.272 -7.548 1.00 93.44 81 LEU A C 1
ATOM 630 O O . LEU A 1 81 ? -2.813 -6.878 -8.505 1.00 93.44 81 LEU A O 1
ATOM 634 N N . PHE A 1 82 ? -3.474 -4.948 -7.532 1.00 93.06 82 PHE A N 1
ATOM 635 C CA . PHE A 1 82 ? -3.211 -4.066 -8.667 1.00 93.06 82 PHE A CA 1
ATOM 636 C C . PHE A 1 82 ? -2.613 -2.734 -8.219 1.00 93.06 82 PHE A C 1
ATOM 638 O O . PHE A 1 82 ? -2.707 -2.350 -7.055 1.00 93.06 82 PHE A O 1
ATOM 645 N N . TYR A 1 83 ? -2.019 -2.018 -9.164 1.00 92.25 83 TYR A N 1
ATOM 646 C CA . TYR A 1 83 ? -1.541 -0.654 -8.979 1.00 92.25 83 TYR A CA 1
ATOM 647 C C . TYR A 1 83 ? -1.679 0.134 -10.283 1.00 92.25 83 TYR A C 1
ATOM 649 O O . TYR A 1 83 ? -1.725 -0.450 -11.369 1.00 92.25 83 TYR A O 1
ATOM 657 N N . THR A 1 84 ? -1.764 1.456 -10.191 1.00 92.00 84 THR A N 1
ATOM 658 C CA . THR A 1 84 ? -1.902 2.340 -11.352 1.00 92.00 84 THR A CA 1
ATOM 659 C C . THR A 1 84 ? -1.053 3.586 -11.201 1.00 92.00 84 THR A C 1
ATOM 661 O O . THR A 1 84 ? -0.872 4.094 -10.096 1.00 92.00 84 THR A O 1
ATOM 664 N N . ASN A 1 85 ? -0.564 4.089 -12.332 1.00 92.00 85 ASN A N 1
ATOM 665 C CA . ASN A 1 85 ? 0.081 5.394 -12.427 1.00 92.00 85 ASN A CA 1
ATOM 666 C C . ASN A 1 85 ? -0.824 6.474 -13.058 1.00 92.00 85 ASN A C 1
ATOM 668 O O . ASN A 1 85 ? -0.334 7.505 -13.511 1.00 92.00 85 ASN A O 1
ATOM 672 N N . GLY A 1 86 ? -2.124 6.195 -13.191 1.00 91.94 86 GLY A N 1
ATOM 673 C CA . GLY A 1 86 ? -3.098 7.043 -13.885 1.00 91.94 86 GLY A CA 1
ATOM 674 C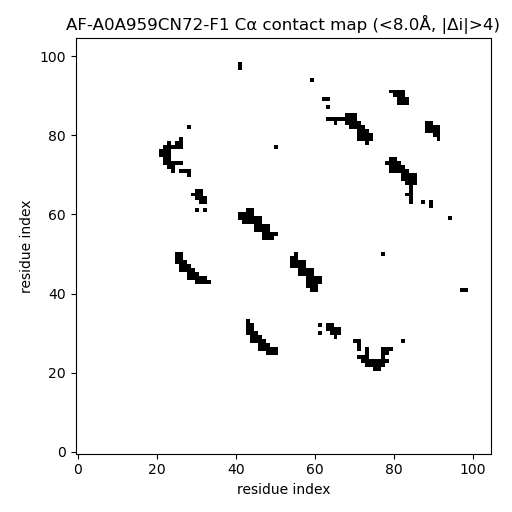 C . GLY A 1 86 ? -3.225 6.767 -15.389 1.00 91.94 86 GLY A C 1
ATOM 675 O O . GLY A 1 86 ? -4.293 6.991 -15.948 1.00 91.94 86 GLY A O 1
ATOM 676 N N . CYS A 1 87 ? -2.191 6.223 -16.036 1.00 91.19 87 CYS A N 1
ATOM 677 C CA . CYS A 1 87 ? -2.223 5.876 -17.463 1.00 91.19 87 CYS A CA 1
ATOM 678 C C . CYS A 1 87 ? -2.554 4.400 -17.702 1.00 91.19 87 CYS A C 1
ATOM 680 O O . CYS A 1 87 ? -3.211 4.061 -18.684 1.00 91.19 87 CYS A O 1
ATOM 682 N N . GLN A 1 88 ? -2.081 3.512 -16.826 1.00 91.75 88 GLN A N 1
ATOM 683 C CA . GLN A 1 88 ? -2.296 2.074 -16.952 1.00 91.75 88 GLN A CA 1
ATOM 684 C C . GLN A 1 88 ? -2.480 1.404 -15.593 1.00 91.75 88 GLN A C 1
ATOM 686 O O . GLN A 1 88 ? -1.845 1.787 -14.611 1.00 91.75 88 GLN A O 1
ATOM 691 N N . ILE A 1 89 ? -3.322 0.369 -15.567 1.00 92.88 89 ILE A N 1
ATOM 692 C CA . ILE A 1 89 ? -3.530 -0.499 -14.406 1.00 92.88 89 ILE A CA 1
ATOM 693 C C . ILE A 1 89 ? -2.707 -1.772 -14.608 1.00 92.88 89 ILE A C 1
ATOM 695 O O . ILE A 1 89 ? -2.902 -2.503 -15.580 1.00 92.88 89 ILE A O 1
ATOM 699 N N . ALA A 1 90 ? -1.804 -2.057 -13.677 1.00 90.00 90 ALA A N 1
ATOM 700 C CA . ALA A 1 90 ? -0.960 -3.241 -13.682 1.00 90.00 90 ALA A CA 1
ATOM 701 C C . ALA A 1 90 ? -1.368 -4.208 -12.563 1.00 90.00 90 ALA A C 1
ATOM 703 O O . ALA A 1 90 ? -1.675 -3.804 -11.443 1.00 90.00 90 ALA A O 1
ATOM 704 N N . LYS A 1 91 ? -1.339 -5.513 -12.855 1.00 90.19 91 LYS A N 1
ATOM 705 C CA . LYS A 1 91 ? -1.526 -6.577 -11.857 1.00 90.19 91 LYS A CA 1
ATOM 706 C C . LYS A 1 91 ? -0.209 -6.870 -11.141 1.00 90.19 91 LYS A C 1
ATOM 708 O O . LYS A 1 91 ? 0.844 -6.907 -11.788 1.00 90.19 91 LYS A O 1
ATOM 713 N N . LYS A 1 92 ? -0.260 -7.157 -9.835 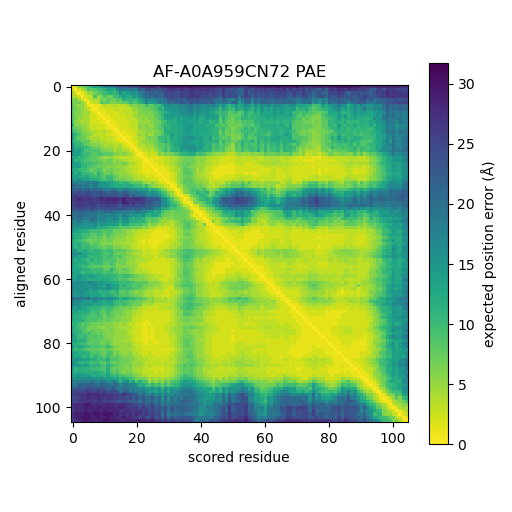1.00 84.50 92 LYS A N 1
ATOM 714 C CA . LYS A 1 92 ? 0.897 -7.682 -9.094 1.00 84.50 92 LYS A CA 1
ATOM 715 C C . LYS A 1 92 ? 1.402 -8.953 -9.782 1.00 84.50 92 LYS A C 1
ATOM 717 O O . LYS A 1 92 ? 0.656 -9.920 -9.952 1.00 84.50 92 LYS A O 1
ATOM 722 N N . LYS A 1 93 ? 2.676 -8.959 -10.173 1.00 77.94 93 LYS A N 1
ATOM 723 C CA . LYS A 1 93 ? 3.342 -10.163 -10.681 1.00 77.94 93 LYS A CA 1
ATOM 724 C C . LYS A 1 93 ? 3.924 -10.972 -9.514 1.00 77.94 93 LYS A C 1
ATOM 726 O O . LYS A 1 93 ? 4.329 -10.376 -8.514 1.00 77.94 93 LYS A O 1
ATOM 731 N N . PRO A 1 94 ? 3.982 -12.312 -9.620 1.00 67.12 94 PRO A N 1
ATOM 732 C CA . PRO A 1 94 ? 4.721 -13.135 -8.668 1.00 67.12 94 PRO A CA 1
ATOM 733 C C . PRO A 1 94 ? 6.180 -12.677 -8.591 1.00 67.12 94 PRO A C 1
ATOM 735 O O . PRO A 1 94 ? 6.766 -12.315 -9.615 1.00 67.12 94 PRO A O 1
ATOM 738 N N . ARG A 1 95 ? 6.767 -12.707 -7.389 1.00 59.16 95 ARG A N 1
ATOM 739 C CA . ARG A 1 95 ? 8.182 -12.384 -7.176 1.00 59.16 95 ARG A CA 1
ATOM 740 C C . ARG A 1 95 ? 9.017 -13.341 -8.029 1.00 59.16 95 ARG A C 1
ATOM 742 O O . ARG A 1 95 ? 9.023 -14.543 -7.776 1.00 59.16 95 ARG A O 1
ATOM 749 N N . ARG A 1 96 ? 9.718 -12.828 -9.042 1.00 58.59 96 ARG A N 1
ATOM 750 C CA . ARG A 1 96 ? 10.873 -13.552 -9.582 1.00 58.59 96 ARG A CA 1
ATOM 751 C C . ARG A 1 96 ? 11.970 -13.421 -8.536 1.00 58.59 96 ARG A C 1
ATOM 753 O O . ARG A 1 96 ? 12.148 -12.336 -7.982 1.00 58.59 96 ARG A O 1
ATOM 760 N N . SER A 1 97 ? 12.624 -14.529 -8.200 1.00 52.41 97 S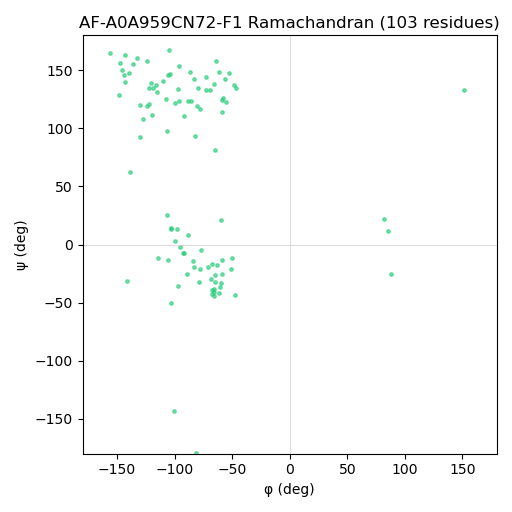ER A N 1
ATOM 761 C CA . SER A 1 97 ? 13.773 -14.523 -7.295 1.00 52.41 97 SER A CA 1
ATOM 762 C C . SER A 1 97 ? 14.731 -13.400 -7.708 1.00 52.41 97 SER A C 1
ATOM 764 O O . SER A 1 97 ? 14.960 -13.248 -8.914 1.00 52.41 97 SER A O 1
ATOM 766 N N . PRO A 1 98 ? 15.250 -12.602 -6.755 1.00 52.75 98 PRO A N 1
ATOM 767 C CA . PRO A 1 98 ? 16.214 -11.565 -7.085 1.00 52.75 98 PRO A CA 1
ATOM 768 C C . PRO A 1 98 ? 17.370 -12.172 -7.888 1.00 52.75 98 PRO A C 1
ATOM 770 O O . PRO A 1 98 ? 17.723 -13.332 -7.631 1.00 52.75 98 PRO A O 1
ATOM 773 N N . PRO A 1 99 ? 17.978 -11.420 -8.823 1.00 53.22 99 PRO A N 1
ATOM 774 C CA . PRO A 1 99 ? 19.286 -11.782 -9.342 1.00 53.22 99 PRO A CA 1
ATOM 775 C C . PRO A 1 99 ? 20.213 -12.086 -8.159 1.00 53.22 99 PRO A C 1
ATOM 777 O O . PRO A 1 99 ? 20.187 -11.385 -7.146 1.00 53.22 99 PRO A O 1
ATOM 780 N N . GLU A 1 100 ? 20.998 -13.150 -8.280 1.00 48.91 100 GLU A N 1
ATOM 781 C CA . GLU A 1 100 ? 21.823 -13.760 -7.223 1.00 48.91 100 GLU A CA 1
ATOM 782 C C . GLU A 1 100 ? 22.733 -12.759 -6.475 1.00 48.91 100 GLU A C 1
ATOM 784 O O . GLU A 1 100 ? 23.058 -12.954 -5.308 1.00 48.91 100 GLU A O 1
ATOM 789 N N . LEU A 1 101 ? 23.010 -11.616 -7.107 1.00 49.12 101 LEU A N 1
ATOM 790 C CA . LEU A 1 101 ? 23.801 -10.478 -6.633 1.00 49.12 101 LEU A CA 1
ATOM 791 C C . LEU A 1 101 ? 23.310 -9.797 -5.338 1.00 49.12 101 LEU A C 1
ATOM 793 O O . LEU A 1 101 ? 24.054 -9.003 -4.769 1.00 49.12 101 LEU A O 1
ATOM 797 N N . LEU A 1 102 ? 22.088 -10.068 -4.861 1.00 53.03 102 LEU A N 1
ATOM 798 C CA . LEU A 1 102 ? 21.573 -9.514 -3.595 1.00 53.03 102 LEU A CA 1
ATOM 799 C C . LEU A 1 102 ? 21.655 -10.486 -2.401 1.00 53.03 102 LEU A C 1
ATOM 801 O O . LEU A 1 102 ? 21.187 -10.133 -1.322 1.00 53.03 102 LEU A O 1
ATOM 805 N N . ARG A 1 103 ? 22.224 -11.693 -2.561 1.00 54.81 103 ARG A N 1
ATOM 806 C CA . ARG A 1 103 ? 22.400 -12.654 -1.448 1.00 54.81 103 ARG A CA 1
ATOM 807 C C . ARG A 1 103 ? 23.740 -12.550 -0.713 1.00 54.81 103 ARG A C 1
ATOM 809 O O . ARG A 1 103 ? 23.900 -13.216 0.301 1.00 54.81 103 ARG A O 1
ATOM 816 N N . GLU A 1 104 ? 24.682 -11.746 -1.201 1.00 42.59 104 GLU A N 1
ATOM 817 C CA . GLU A 1 104 ? 26.054 -11.676 -0.665 1.00 42.59 104 GLU A CA 1
ATOM 818 C C . GLU A 1 104 ? 26.364 -10.397 0.138 1.00 42.59 104 GLU A C 1
ATOM 820 O O . GLU A 1 104 ? 27.521 -9.987 0.224 1.00 42.59 104 GLU A O 1
ATOM 825 N N . LYS A 1 105 ? 25.362 -9.739 0.732 1.00 43.03 105 LYS A N 1
ATOM 826 C CA . LYS A 1 105 ? 25.593 -8.600 1.637 1.00 43.03 105 LYS A CA 1
ATOM 827 C C . LYS A 1 105 ? 24.895 -8.769 2.972 1.00 43.03 105 LYS A C 1
ATOM 829 O O . LYS A 1 105 ? 23.717 -9.186 2.956 1.00 43.03 105 LYS A O 1
#